Protein AF-A0A6A3BJV0-F1 (afdb_monomer_lite)

Structure (mmCIF, N/CA/C/O backbone):
data_AF-A0A6A3BJV0-F1
#
_entry.id   AF-A0A6A3BJV0-F1
#
loop_
_atom_site.group_PDB
_atom_site.id
_atom_site.type_symbol
_atom_site.label_atom_id
_atom_site.label_alt_id
_atom_site.label_comp_id
_atom_site.label_asym_id
_atom_site.label_entity_id
_atom_site.label_seq_id
_atom_site.pdbx_PDB_ins_code
_atom_site.Cartn_x
_atom_site.Cartn_y
_atom_site.Cartn_z
_atom_site.occupancy
_atom_site.B_iso_or_equiv
_atom_site.auth_seq_id
_atom_site.auth_comp_id
_atom_site.auth_asym_id
_atom_site.auth_atom_id
_atom_site.pdbx_PDB_model_num
ATOM 1 N N . MET A 1 1 ? 25.820 -14.741 -36.844 1.00 45.81 1 MET A N 1
ATOM 2 C CA . MET A 1 1 ? 25.099 -14.041 -35.757 1.00 45.81 1 MET A CA 1
ATOM 3 C C . MET A 1 1 ? 25.300 -14.842 -34.489 1.00 45.81 1 MET A C 1
ATOM 5 O O . MET A 1 1 ? 25.053 -16.040 -34.520 1.00 45.81 1 MET A O 1
ATOM 9 N N . MET A 1 2 ? 25.830 -14.227 -33.435 1.00 46.78 2 MET A N 1
ATOM 10 C CA . MET A 1 2 ? 26.138 -14.898 -32.170 1.00 46.78 2 MET A CA 1
ATOM 11 C C . MET A 1 2 ? 24.822 -15.344 -31.512 1.00 46.78 2 MET A C 1
ATOM 13 O O . MET A 1 2 ? 24.097 -14.546 -30.926 1.00 46.78 2 MET A O 1
ATOM 17 N N . LEU A 1 3 ? 24.455 -16.606 -31.737 1.00 54.50 3 LEU A N 1
ATOM 18 C CA . LEU A 1 3 ? 23.192 -17.196 -31.310 1.00 54.50 3 LEU A CA 1
ATOM 19 C C . LEU A 1 3 ? 23.227 -17.391 -29.788 1.00 54.50 3 LEU A C 1
ATOM 21 O O . LEU A 1 3 ? 24.001 -18.202 -29.291 1.00 54.50 3 LEU A O 1
ATOM 25 N N . GLY A 1 4 ? 22.386 -16.664 -29.053 1.00 64.56 4 GLY A N 1
ATOM 26 C CA . GLY A 1 4 ? 22.108 -16.953 -27.641 1.00 64.56 4 GLY A CA 1
ATOM 27 C C . GLY A 1 4 ? 22.640 -15.952 -26.618 1.00 64.56 4 GLY A C 1
ATOM 28 O O . GLY A 1 4 ? 22.328 -16.106 -25.441 1.00 64.56 4 GLY A O 1
ATOM 29 N N . GLN A 1 5 ? 23.373 -14.914 -27.030 1.00 65.00 5 GLN A N 1
ATOM 30 C CA . GLN A 1 5 ? 23.718 -13.820 -26.124 1.00 65.00 5 GLN A CA 1
ATOM 31 C C . GLN A 1 5 ? 22.709 -12.683 -26.287 1.00 65.00 5 GLN A C 1
ATOM 33 O O . GLN A 1 5 ? 22.447 -12.225 -27.400 1.00 65.00 5 GLN A O 1
ATOM 38 N N . GLU A 1 6 ? 22.109 -12.249 -25.180 1.00 65.38 6 GLU A N 1
ATOM 39 C CA . GLU A 1 6 ? 21.264 -11.060 -25.195 1.00 65.38 6 GLU A CA 1
ATOM 40 C C . GLU A 1 6 ? 22.121 -9.873 -25.672 1.00 65.38 6 GLU A C 1
ATOM 42 O O . GLU A 1 6 ? 23.174 -9.627 -25.087 1.00 65.38 6 GLU A O 1
ATOM 47 N N . PRO A 1 7 ? 21.706 -9.118 -26.706 1.00 69.69 7 PRO A N 1
ATOM 48 C CA . PRO A 1 7 ? 22.532 -8.071 -27.324 1.00 69.69 7 PRO A CA 1
ATOM 49 C C . PRO A 1 7 ? 22.768 -6.852 -26.414 1.00 69.69 7 PRO A C 1
ATOM 51 O O . PRO A 1 7 ? 23.418 -5.889 -26.814 1.00 69.69 7 PRO A O 1
ATOM 54 N N . ARG A 1 8 ? 22.217 -6.867 -25.195 1.00 72.81 8 ARG A N 1
ATOM 55 C CA . ARG A 1 8 ? 22.334 -5.795 -24.208 1.00 72.81 8 ARG A CA 1
ATOM 56 C C . ARG A 1 8 ? 23.624 -5.939 -23.408 1.00 72.81 8 ARG A C 1
ATOM 58 O O . ARG A 1 8 ? 23.932 -7.003 -22.881 1.00 72.81 8 ARG A O 1
ATOM 65 N N . GLN A 1 9 ? 24.341 -4.832 -23.265 1.00 75.81 9 GLN A N 1
ATOM 66 C CA . GLN A 1 9 ? 25.492 -4.738 -22.379 1.00 75.81 9 GLN A CA 1
ATOM 67 C C . GLN A 1 9 ? 25.015 -4.453 -20.948 1.00 75.81 9 GLN A C 1
ATOM 69 O O . GLN A 1 9 ? 24.366 -3.439 -20.695 1.00 75.81 9 GLN A O 1
ATOM 74 N N . THR A 1 10 ? 25.338 -5.332 -19.999 1.00 69.06 10 THR A N 1
ATOM 75 C CA . THR A 1 10 ? 25.050 -5.104 -18.574 1.00 69.06 10 THR A CA 1
ATOM 76 C C . THR A 1 10 ? 26.095 -4.149 -17.999 1.00 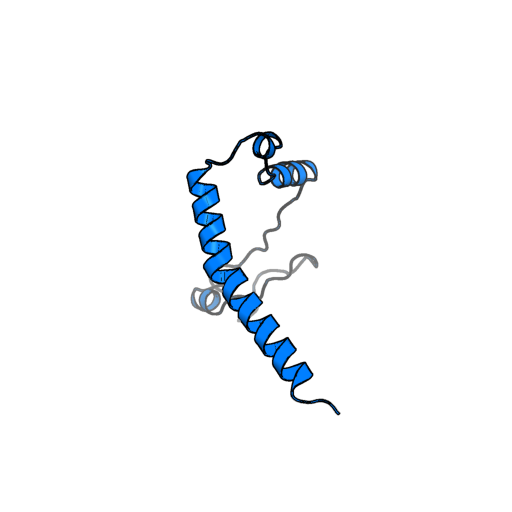69.06 10 THR A C 1
ATOM 78 O O . THR A 1 10 ? 27.209 -4.562 -17.691 1.00 69.06 10 THR A O 1
ATOM 81 N N . THR A 1 11 ? 25.764 -2.860 -17.894 1.00 68.62 11 THR A N 1
ATOM 82 C CA . THR A 1 11 ? 26.697 -1.810 -17.433 1.00 68.62 11 THR A CA 1
ATOM 83 C C . THR A 1 11 ? 26.485 -1.371 -15.983 1.00 68.62 11 THR A C 1
ATOM 85 O O . THR A 1 11 ? 27.309 -0.628 -15.458 1.00 68.62 11 THR A O 1
ATOM 88 N N . SER A 1 12 ? 25.410 -1.810 -15.316 1.00 66.44 12 SER A N 1
ATOM 89 C CA . SER A 1 12 ? 25.102 -1.414 -13.934 1.00 66.44 12 SER A CA 1
ATOM 90 C C . SER A 1 12 ? 24.964 -2.613 -12.990 1.00 66.44 12 SER A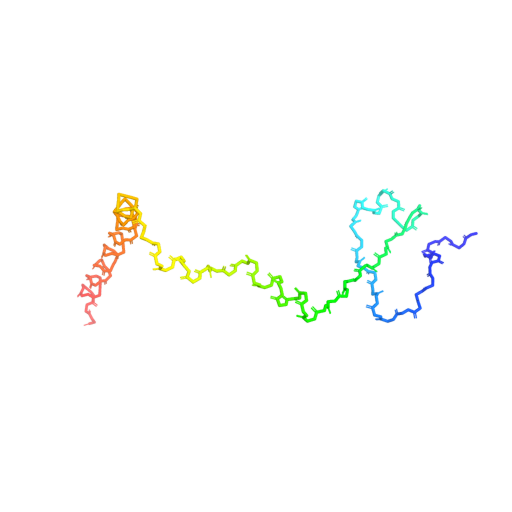 C 1
ATOM 92 O O . SER A 1 12 ? 24.494 -3.679 -13.374 1.00 66.44 12 SER A O 1
ATOM 94 N N . ASN A 1 13 ? 25.372 -2.413 -11.736 1.00 62.69 13 ASN A N 1
ATOM 95 C CA . ASN A 1 13 ? 25.291 -3.366 -10.620 1.00 62.69 13 ASN A CA 1
ATOM 96 C C . ASN A 1 13 ? 23.983 -3.253 -9.806 1.00 62.69 13 ASN A C 1
ATOM 98 O O . ASN A 1 13 ? 23.707 -4.106 -8.965 1.00 62.69 13 ASN A O 1
ATOM 102 N N . VAL A 1 14 ? 23.179 -2.207 -10.034 1.00 61.84 14 VAL A N 1
ATOM 103 C CA . VAL A 1 14 ? 21.981 -1.889 -9.230 1.00 61.84 14 VAL A CA 1
ATOM 104 C C . VAL A 1 14 ? 20.695 -2.490 -9.815 1.00 61.84 14 VAL A C 1
ATOM 106 O O . VAL A 1 14 ? 19.753 -2.767 -9.078 1.00 61.84 14 VAL A O 1
ATOM 109 N N . GLY A 1 15 ? 20.642 -2.732 -11.128 1.00 61.72 15 GLY A N 1
ATOM 110 C CA . GLY A 1 15 ? 19.453 -3.233 -11.821 1.00 61.72 15 GLY A CA 1
ATOM 111 C C . GLY A 1 15 ? 19.661 -4.637 -12.371 1.00 61.72 15 GLY A C 1
ATOM 112 O O . GLY A 1 15 ? 19.979 -4.794 -13.546 1.00 61.72 15 GLY A O 1
ATOM 113 N N . HIS A 1 16 ? 19.471 -5.662 -11.541 1.00 65.25 16 HIS A N 1
ATOM 114 C CA . HIS A 1 16 ? 19.443 -7.036 -12.039 1.00 65.25 16 HIS A CA 1
ATOM 115 C C . HIS A 1 16 ? 18.125 -7.288 -12.782 1.00 65.25 16 HIS A C 1
ATOM 117 O O . HIS A 1 16 ? 17.049 -6.900 -12.322 1.00 65.25 16 HIS A O 1
ATOM 123 N N . LEU A 1 17 ? 18.204 -7.950 -13.936 1.00 69.69 17 LEU A N 1
ATOM 124 C CA . LEU A 1 17 ? 17.027 -8.454 -14.633 1.00 69.69 17 LEU A CA 1
ATOM 125 C C . LEU A 1 17 ? 16.340 -9.510 -13.763 1.00 69.69 17 LEU A C 1
ATOM 127 O O . LEU A 1 17 ? 16.937 -10.530 -13.419 1.00 69.69 17 LEU A O 1
ATOM 131 N N . ASN A 1 18 ? 15.077 -9.266 -13.415 1.00 76.94 18 ASN A N 1
ATOM 132 C CA . ASN A 1 18 ? 14.258 -10.265 -12.741 1.00 76.94 18 ASN A CA 1
ATOM 133 C C . ASN A 1 18 ? 14.133 -11.511 -13.619 1.00 76.94 18 ASN A C 1
ATOM 135 O O . ASN A 1 18 ? 14.045 -11.409 -14.845 1.00 76.94 18 ASN A O 1
ATOM 139 N N . LYS A 1 19 ? 14.085 -12.691 -12.989 1.00 83.44 19 LYS A N 1
ATOM 140 C CA . LYS A 1 19 ? 13.904 -13.946 -13.719 1.00 83.44 19 LYS A CA 1
ATOM 141 C C . LYS A 1 19 ? 12.591 -13.878 -14.513 1.00 83.44 19 LYS A C 1
ATOM 143 O O . LYS A 1 19 ? 11.533 -13.707 -13.901 1.00 83.44 19 LYS A O 1
ATOM 148 N N . PRO A 1 20 ? 12.636 -13.990 -15.851 1.00 83.69 20 PRO A N 1
ATOM 149 C CA . PRO A 1 20 ? 11.439 -13.851 -16.660 1.00 83.69 20 PRO A CA 1
ATOM 150 C C . PRO A 1 20 ? 10.484 -15.028 -16.456 1.00 83.69 20 PRO A C 1
ATOM 152 O O . PRO A 1 20 ? 10.905 -16.164 -16.226 1.00 83.69 20 PRO A O 1
ATOM 155 N N . SER A 1 21 ? 9.185 -14.753 -16.584 1.00 89.81 21 SER A N 1
ATOM 156 C CA . SER A 1 21 ? 8.154 -15.793 -16.641 1.00 89.81 21 SER A CA 1
ATOM 157 C C . SER A 1 21 ? 8.259 -16.594 -17.946 1.00 89.81 21 SER A C 1
ATOM 159 O O . SER A 1 21 ? 8.571 -16.035 -19.000 1.00 89.81 21 SER A O 1
ATOM 161 N N . ILE A 1 22 ? 7.934 -17.891 -17.896 1.00 89.88 22 ILE A N 1
ATOM 162 C CA . ILE A 1 22 ? 7.928 -18.797 -19.061 1.00 89.88 22 ILE A CA 1
ATOM 163 C C . ILE A 1 22 ? 7.013 -18.266 -20.170 1.00 89.88 22 ILE A C 1
ATOM 165 O O . ILE A 1 22 ? 7.378 -18.305 -21.341 1.00 89.88 22 ILE A O 1
ATOM 169 N N . GLN A 1 23 ? 5.861 -17.698 -19.807 1.00 92.44 23 GLN A N 1
ATOM 170 C CA . GLN A 1 23 ? 4.935 -17.100 -20.772 1.00 92.44 23 GLN A CA 1
ATOM 171 C C . GLN A 1 23 ? 5.591 -15.946 -21.543 1.00 92.44 23 GLN A C 1
ATOM 173 O O . GLN A 1 23 ? 5.492 -15.880 -22.763 1.00 92.44 23 GLN A O 1
ATOM 178 N N . ALA A 1 24 ? 6.336 -15.073 -20.857 1.00 87.69 24 ALA A N 1
ATOM 179 C CA . ALA A 1 24 ? 7.014 -13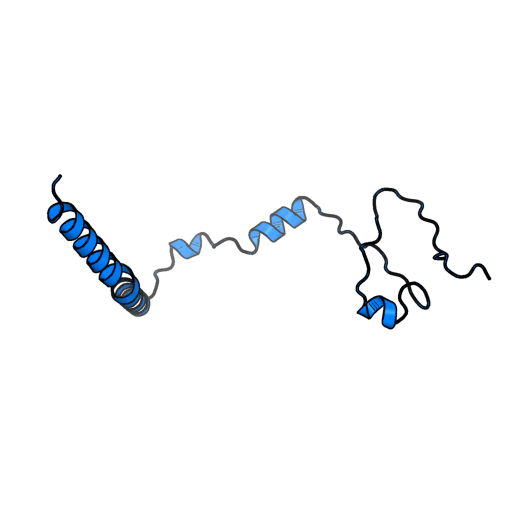.950 -21.501 1.00 87.69 24 ALA A CA 1
ATOM 180 C C . ALA A 1 24 ? 8.114 -14.417 -22.470 1.00 87.69 24 ALA A C 1
ATOM 182 O O . ALA A 1 24 ? 8.290 -13.814 -23.526 1.00 87.69 24 ALA A O 1
ATOM 183 N N . LEU A 1 25 ? 8.815 -15.511 -22.146 1.00 88.00 25 LEU A N 1
ATOM 184 C CA . LEU A 1 25 ? 9.797 -16.133 -23.042 1.00 88.00 25 LEU A CA 1
ATOM 185 C C . LEU A 1 25 ? 9.138 -16.708 -24.303 1.00 88.00 25 LEU A C 1
ATOM 187 O O . LEU A 1 25 ? 9.650 -16.488 -25.399 1.00 88.00 25 LEU A O 1
ATOM 191 N N . ILE A 1 26 ? 7.995 -17.393 -24.161 1.00 91.06 26 ILE A N 1
ATOM 192 C CA . ILE A 1 26 ? 7.219 -17.929 -25.296 1.00 91.06 26 ILE A CA 1
ATOM 193 C C . ILE A 1 26 ? 6.778 -16.797 -26.228 1.00 91.06 26 ILE A C 1
ATOM 195 O O . ILE A 1 26 ? 6.879 -16.925 -27.445 1.00 91.06 26 ILE A O 1
ATOM 199 N N . HIS A 1 27 ? 6.355 -15.666 -25.663 1.00 91.25 27 HIS A N 1
ATOM 200 C CA . HIS A 1 27 ? 5.947 -14.493 -26.433 1.00 91.25 27 HIS A CA 1
ATOM 201 C C . HIS A 1 27 ? 7.113 -13.699 -27.049 1.00 91.25 27 HIS A C 1
ATOM 203 O O . HIS A 1 27 ? 6.867 -12.748 -27.784 1.00 91.25 27 HIS A O 1
ATOM 209 N N . GLY A 1 28 ? 8.371 -14.100 -26.833 1.00 86.62 28 GLY A N 1
ATOM 210 C CA . GLY A 1 28 ? 9.523 -13.521 -27.529 1.00 86.62 28 GLY A CA 1
ATOM 211 C C . GLY A 1 28 ? 10.359 -12.536 -26.713 1.00 86.62 28 GLY A C 1
ATOM 212 O O . GLY A 1 28 ? 11.164 -11.802 -27.295 1.00 86.62 28 GLY A O 1
ATOM 213 N N . LEU A 1 29 ? 10.235 -12.533 -25.382 1.00 84.75 29 LEU A N 1
ATOM 214 C CA . LEU A 1 29 ? 11.195 -11.855 -24.511 1.00 84.75 29 LEU A CA 1
ATOM 215 C C . LEU A 1 29 ? 12.610 -12.415 -24.759 1.00 84.75 29 LEU A C 1
ATOM 217 O O . LEU A 1 29 ? 12.793 -13.627 -24.858 1.00 84.75 29 LEU A O 1
ATOM 221 N N . ASN A 1 30 ? 13.603 -11.530 -24.872 1.00 81.38 30 ASN A N 1
ATOM 222 C CA . ASN A 1 30 ? 14.998 -11.814 -25.254 1.00 81.38 30 ASN A CA 1
ATOM 223 C C . ASN A 1 30 ? 15.222 -12.213 -26.725 1.00 81.38 30 ASN A C 1
ATOM 225 O O . ASN A 1 30 ? 16.340 -12.572 -27.093 1.00 81.38 30 ASN A O 1
ATOM 229 N N . ARG A 1 31 ? 14.189 -12.119 -27.575 1.00 83.75 31 ARG A N 1
ATOM 230 C CA . ARG A 1 31 ? 14.297 -12.288 -29.037 1.00 83.75 31 ARG A CA 1
ATOM 231 C C . ARG A 1 31 ? 13.765 -11.076 -29.794 1.00 83.75 31 ARG A C 1
ATOM 233 O O . ARG A 1 31 ? 14.494 -10.474 -30.570 1.00 83.75 31 ARG A O 1
ATOM 240 N N . HIS A 1 32 ? 12.503 -10.727 -29.551 1.00 88.00 32 HIS A N 1
ATOM 241 C CA . HIS A 1 32 ? 11.800 -9.636 -30.231 1.00 88.00 32 HIS A CA 1
ATOM 242 C C . HIS A 1 32 ? 11.739 -8.362 -29.387 1.00 88.00 32 HIS A C 1
ATOM 244 O O . HIS A 1 32 ? 11.716 -7.265 -29.931 1.00 88.00 32 HIS A O 1
ATOM 250 N N . TYR A 1 33 ? 11.738 -8.498 -28.061 1.00 86.94 33 TYR A N 1
ATOM 251 C CA . TYR A 1 33 ? 11.731 -7.374 -27.127 1.00 86.94 33 TYR A CA 1
ATOM 252 C C . TYR A 1 33 ? 12.468 -7.728 -25.831 1.00 86.94 33 TYR A C 1
ATOM 254 O O . TYR A 1 33 ? 12.801 -8.889 -25.574 1.00 86.94 33 TYR A O 1
ATOM 262 N N . TYR A 1 34 ? 12.739 -6.717 -25.006 1.00 84.88 34 TYR A N 1
ATOM 263 C CA . TYR A 1 34 ? 13.459 -6.846 -23.741 1.00 84.88 34 TYR A CA 1
ATOM 264 C C . TYR A 1 34 ? 12.687 -6.205 -22.585 1.00 84.88 34 TYR A C 1
ATOM 266 O O . TYR A 1 34 ? 11.905 -5.278 -22.776 1.00 84.88 34 TYR A O 1
ATOM 274 N N . SER A 1 35 ? 12.917 -6.705 -21.372 1.00 82.31 35 SER A N 1
ATOM 275 C CA . SER A 1 35 ? 12.378 -6.125 -20.143 1.00 82.31 35 SER A CA 1
ATOM 276 C C . SER A 1 35 ? 13.324 -5.059 -19.600 1.00 82.31 35 SER A C 1
ATOM 278 O O . SER A 1 35 ? 14.532 -5.285 -19.529 1.00 82.31 35 SER A O 1
ATOM 280 N N . ILE A 1 36 ? 12.768 -3.929 -19.172 1.00 83.19 36 ILE A N 1
ATOM 281 C CA . ILE A 1 36 ? 13.503 -2.833 -18.536 1.00 83.19 36 ILE A CA 1
ATOM 282 C C . ILE A 1 36 ? 13.145 -2.822 -17.052 1.00 83.19 36 ILE A C 1
ATOM 284 O O . ILE A 1 36 ? 11.968 -2.869 -16.695 1.00 83.19 36 ILE A O 1
ATOM 288 N N . ALA A 1 37 ? 14.154 -2.760 -16.184 1.00 81.75 37 ALA A N 1
ATOM 289 C CA . ALA A 1 37 ? 13.930 -2.562 -14.760 1.00 81.75 37 ALA A CA 1
ATOM 290 C C . ALA A 1 37 ? 13.502 -1.108 -14.516 1.00 81.75 37 ALA A C 1
ATOM 292 O O . ALA A 1 37 ? 14.265 -0.178 -14.775 1.00 81.75 37 ALA A O 1
ATOM 293 N N . VAL A 1 38 ? 12.278 -0.916 -14.029 1.00 83.06 38 VAL A N 1
ATOM 294 C CA . VAL A 1 38 ? 11.743 0.400 -13.667 1.00 83.06 38 VAL A CA 1
ATOM 295 C C . VAL A 1 38 ? 11.790 0.533 -12.154 1.00 83.06 38 VAL A C 1
ATOM 297 O O . VAL A 1 38 ? 11.322 -0.349 -11.437 1.00 83.06 38 VAL A O 1
ATOM 300 N N . ASN A 1 39 ? 12.354 1.637 -11.671 1.00 85.19 39 ASN A N 1
ATOM 301 C CA . ASN A 1 39 ? 12.346 1.978 -10.256 1.00 85.19 39 ASN A CA 1
ATOM 302 C C . ASN A 1 39 ? 11.632 3.316 -10.043 1.00 85.19 39 ASN A C 1
ATOM 304 O O . ASN A 1 39 ? 11.616 4.172 -10.929 1.00 85.19 39 ASN A O 1
ATOM 308 N N . TYR A 1 40 ? 11.064 3.495 -8.857 1.00 87.88 40 TYR A N 1
ATOM 309 C CA . TYR A 1 40 ? 10.377 4.719 -8.467 1.00 87.88 40 TYR A CA 1
ATOM 310 C C . TYR A 1 40 ? 11.295 5.582 -7.608 1.00 87.88 40 TYR A C 1
ATOM 312 O O . TYR A 1 40 ? 11.940 5.093 -6.679 1.00 87.88 40 TYR A O 1
ATOM 320 N N . ARG A 1 41 ? 11.324 6.886 -7.887 1.00 88.94 41 ARG A N 1
ATOM 321 C CA . ARG A 1 41 ? 11.928 7.860 -6.975 1.00 88.94 41 ARG A CA 1
ATOM 322 C C . ARG A 1 41 ? 10.898 8.174 -5.901 1.00 88.94 41 ARG A C 1
ATOM 324 O O . ARG A 1 41 ? 9.785 8.559 -6.232 1.00 88.94 41 ARG A O 1
ATOM 331 N N . LYS A 1 42 ? 11.260 7.969 -4.638 1.00 89.62 42 LYS A N 1
ATOM 332 C CA . LYS A 1 42 ? 10.397 8.273 -3.496 1.00 89.62 42 LYS A CA 1
ATOM 333 C C . LYS A 1 42 ? 10.878 9.565 -2.858 1.00 89.62 42 LYS A C 1
ATOM 335 O O . LYS A 1 42 ? 12.055 9.662 -2.514 1.00 89.62 42 LYS A O 1
ATOM 340 N N . ASN A 1 43 ? 9.987 10.540 -2.726 1.00 94.19 43 ASN A N 1
ATOM 341 C CA . ASN A 1 43 ? 10.238 11.745 -1.950 1.00 94.19 43 ASN A CA 1
ATOM 342 C C . ASN A 1 43 ? 9.596 11.610 -0.562 1.00 94.19 43 ASN A C 1
ATOM 344 O O . ASN A 1 43 ? 8.476 11.115 -0.438 1.00 94.19 43 ASN A O 1
ATOM 348 N N . GLU A 1 44 ? 10.270 12.097 0.479 1.00 92.62 44 GLU A N 1
ATOM 349 C CA . GLU A 1 44 ? 9.760 12.034 1.854 1.00 92.62 44 GLU A CA 1
ATOM 350 C C . GLU A 1 44 ? 8.409 12.747 2.007 1.00 92.62 44 GLU A C 1
ATOM 352 O O . GLU A 1 44 ? 7.557 12.323 2.790 1.00 92.62 44 GLU A O 1
ATOM 357 N N . LEU A 1 45 ? 8.197 13.838 1.263 1.00 93.12 45 LEU A N 1
ATOM 358 C CA . LEU A 1 45 ? 6.945 14.594 1.308 1.00 93.12 45 LEU A CA 1
ATOM 359 C C . LEU A 1 45 ? 5.779 13.806 0.694 1.00 93.12 45 LEU A C 1
ATOM 361 O O . LEU A 1 45 ? 4.690 13.776 1.265 1.00 93.12 45 LEU A O 1
ATOM 365 N N . GLU A 1 46 ? 6.017 13.147 -0.440 1.00 91.06 46 GLU A N 1
ATOM 366 C CA . GLU A 1 46 ? 5.023 12.312 -1.124 1.00 91.06 46 GLU A CA 1
ATOM 367 C C . GLU A 1 46 ? 4.661 11.099 -0.270 1.00 91.06 46 GLU A C 1
ATOM 369 O O . GLU A 1 46 ? 3.487 10.769 -0.125 1.00 91.06 46 GLU A O 1
ATOM 374 N N . GLU A 1 47 ? 5.650 10.478 0.371 1.00 90.44 47 GLU A N 1
ATOM 375 C CA . GLU A 1 47 ? 5.419 9.365 1.287 1.00 90.44 47 GLU A CA 1
ATOM 376 C C . GLU A 1 47 ? 4.567 9.794 2.489 1.00 90.44 47 GLU A C 1
ATOM 378 O O . GLU A 1 47 ? 3.563 9.150 2.797 1.00 90.44 47 GLU A O 1
ATOM 383 N N . LYS A 1 48 ? 4.891 10.928 3.126 1.00 90.75 48 LYS A N 1
ATOM 384 C CA . LYS A 1 48 ? 4.086 11.488 4.226 1.00 90.75 48 LYS A CA 1
ATOM 385 C C . LYS A 1 48 ? 2.662 11.831 3.783 1.00 90.75 48 LYS A C 1
ATOM 387 O O . LYS A 1 48 ? 1.717 11.578 4.531 1.00 90.75 48 LYS A O 1
ATOM 392 N N . MET A 1 49 ? 2.496 12.384 2.581 1.00 90.25 49 MET A N 1
ATOM 393 C CA . MET A 1 49 ? 1.185 12.682 2.002 1.00 90.25 49 MET A CA 1
ATOM 394 C C . MET A 1 49 ? 0.369 11.402 1.783 1.00 90.25 49 MET A C 1
ATOM 396 O O . MET A 1 49 ? -0.774 11.320 2.235 1.00 90.25 49 MET A O 1
ATOM 400 N N . LEU A 1 50 ? 0.957 10.387 1.149 1.00 90.81 50 LEU A N 1
ATOM 401 C CA . LEU A 1 50 ? 0.295 9.111 0.870 1.00 90.81 50 LEU A CA 1
ATOM 402 C C . LEU A 1 50 ? -0.053 8.353 2.156 1.00 90.81 50 LEU A C 1
ATOM 404 O O . LEU A 1 50 ? -1.146 7.799 2.268 1.00 90.81 50 LEU A O 1
ATOM 408 N N . LEU A 1 51 ? 0.816 8.402 3.171 1.00 89.44 51 LEU A N 1
ATOM 409 C CA . LEU A 1 51 ? 0.543 7.829 4.491 1.00 89.44 51 LEU A CA 1
ATOM 410 C C . LEU A 1 51 ? -0.661 8.475 5.186 1.00 89.44 51 LEU A C 1
ATOM 412 O O . LEU A 1 51 ? -1.284 7.841 6.037 1.00 89.44 51 LEU A O 1
ATOM 416 N N . ASN A 1 52 ? -1.002 9.721 4.856 1.00 87.62 52 ASN A N 1
ATOM 417 C CA . ASN A 1 52 ? -2.151 10.408 5.442 1.00 87.62 52 ASN A CA 1
ATOM 418 C C . ASN A 1 52 ? -3.486 10.054 4.768 1.00 87.62 52 ASN A C 1
ATOM 420 O O . ASN A 1 52 ? -4.527 10.294 5.374 1.00 87.62 52 ASN A O 1
ATOM 424 N N . LEU A 1 53 ? -3.485 9.444 3.577 1.00 87.81 53 LEU A N 1
ATOM 425 C CA . LEU A 1 53 ? -4.708 9.169 2.811 1.00 87.81 53 LEU A CA 1
ATOM 426 C C . LEU A 1 53 ? -5.667 8.199 3.522 1.00 87.81 53 LEU A C 1
ATOM 428 O O . LEU A 1 53 ? -6.881 8.373 3.467 1.00 87.81 53 LEU A O 1
ATOM 432 N N . HIS A 1 54 ? -5.126 7.190 4.208 1.00 80.25 54 HIS A N 1
ATOM 433 C CA . HIS A 1 54 ? -5.913 6.137 4.865 1.00 80.25 54 HIS A CA 1
ATOM 434 C C . HIS A 1 54 ? -6.000 6.283 6.388 1.00 80.25 54 HIS A C 1
ATOM 436 O O . HIS A 1 54 ? -6.471 5.374 7.076 1.00 80.25 54 HIS A O 1
ATOM 442 N N . LYS A 1 55 ? -5.553 7.412 6.949 1.00 86.94 55 LYS A N 1
ATOM 443 C CA . LYS A 1 55 ? -5.699 7.650 8.386 1.00 86.94 55 LYS A CA 1
ATOM 444 C C . LYS A 1 55 ? -7.162 7.932 8.712 1.00 86.94 55 L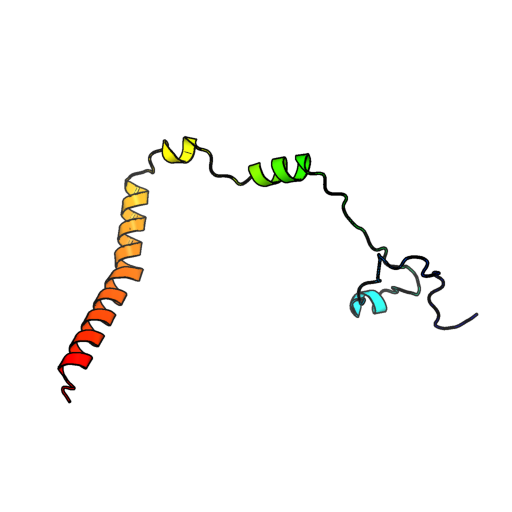YS A C 1
ATOM 446 O O . LYS A 1 55 ? -7.820 8.715 8.031 1.00 86.94 55 LYS A O 1
ATOM 451 N N . LYS A 1 56 ? -7.659 7.301 9.781 1.00 84.00 56 LYS A N 1
ATOM 452 C CA . LYS A 1 56 ? -8.971 7.634 10.349 1.00 84.00 56 LYS A CA 1
ATOM 453 C C . LYS A 1 56 ? -8.998 9.116 10.688 1.00 84.00 56 LYS A C 1
ATOM 455 O O . LYS A 1 56 ? -8.029 9.643 11.241 1.00 84.00 56 LYS A O 1
ATOM 460 N N . LYS A 1 57 ? -10.098 9.781 10.353 1.00 86.00 57 LYS A N 1
ATOM 461 C CA . LYS A 1 57 ? -10.250 11.193 10.684 1.00 86.00 57 LYS A CA 1
ATOM 462 C C . LYS A 1 57 ? -10.448 11.292 12.190 1.00 86.00 57 LYS A C 1
ATOM 464 O O . LYS A 1 57 ? -11.129 10.463 12.786 1.00 86.00 57 LYS A O 1
ATOM 469 N N . TRP A 1 58 ? -9.898 12.327 12.817 1.00 84.50 58 TRP A N 1
ATOM 470 C CA . TRP A 1 58 ? -10.146 12.589 14.241 1.00 84.50 58 TRP A CA 1
ATOM 471 C C . TRP A 1 58 ? -11.652 12.749 14.535 1.00 84.50 58 TRP A C 1
ATOM 473 O O . TRP A 1 58 ? -12.126 12.376 15.604 1.00 84.50 58 TRP A O 1
ATOM 483 N N . THR A 1 59 ? -12.417 13.213 13.541 1.00 86.31 59 THR A N 1
ATOM 484 C CA . THR A 1 59 ? -13.879 13.335 13.583 1.00 86.31 59 THR A CA 1
ATOM 485 C C . THR A 1 59 ? -14.604 11.996 13.685 1.00 86.31 59 THR A C 1
ATOM 487 O O . THR A 1 59 ? -15.717 11.967 14.197 1.00 86.31 59 THR A O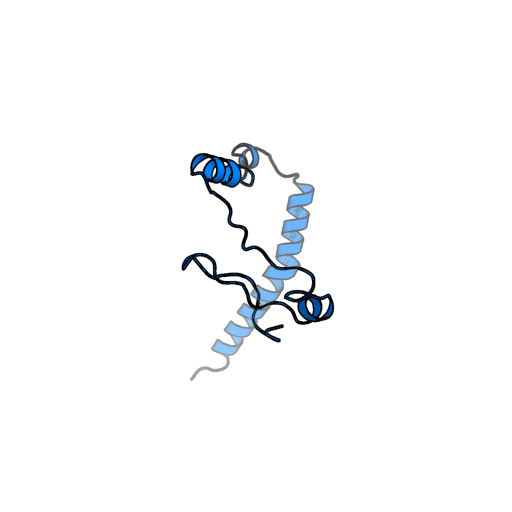 1
ATOM 490 N N . ASP A 1 60 ? -13.996 10.886 13.254 1.00 83.69 60 ASP A N 1
ATOM 491 C CA . ASP A 1 60 ? -14.624 9.558 13.321 1.00 83.69 60 ASP A CA 1
ATOM 492 C C . ASP A 1 60 ? -14.883 9.124 14.778 1.00 83.69 60 ASP A C 1
ATOM 494 O O . ASP A 1 60 ? -15.754 8.297 15.037 1.00 83.69 60 ASP A O 1
ATOM 498 N N . GLY A 1 61 ? -14.143 9.688 15.743 1.00 84.56 61 GLY A N 1
ATOM 499 C CA . GLY A 1 61 ? -14.381 9.479 17.176 1.00 84.56 61 GLY A CA 1
ATOM 500 C C . GLY A 1 61 ? -15.537 10.307 17.745 1.00 84.56 61 GLY A C 1
ATOM 501 O O . GLY A 1 61 ? -16.078 9.954 18.788 1.00 84.56 61 GLY A O 1
ATOM 502 N N . LEU A 1 62 ? -15.930 11.385 17.061 1.00 87.00 62 LEU A N 1
ATOM 503 C CA . LEU A 1 62 ? -17.058 12.240 17.444 1.00 87.00 62 LEU A CA 1
ATOM 504 C C . LEU A 1 62 ? -18.368 11.805 16.782 1.00 87.00 62 LEU A C 1
ATOM 506 O O . LEU A 1 62 ? -19.447 12.169 17.244 1.00 87.00 62 LEU A O 1
ATOM 510 N N . THR A 1 63 ? -18.296 11.025 15.701 1.00 84.69 63 THR A N 1
ATOM 511 C CA . THR A 1 63 ? -19.488 10.466 15.064 1.00 84.69 63 THR A CA 1
ATOM 512 C C . THR A 1 63 ? -20.041 9.308 15.886 1.00 84.69 63 THR A C 1
ATOM 514 O O . THR A 1 63 ? -19.380 8.282 16.061 1.00 84.69 63 THR A O 1
ATOM 517 N N . LEU A 1 64 ? -21.283 9.445 16.351 1.00 83.75 64 LEU A N 1
ATOM 518 C CA . LEU A 1 64 ? -21.997 8.358 17.006 1.00 83.75 64 LEU A CA 1
ATOM 519 C C . LEU A 1 64 ? -22.454 7.337 15.957 1.00 83.75 64 LEU A C 1
ATOM 521 O O . LEU A 1 64 ? -23.093 7.682 14.961 1.00 83.75 64 LEU A O 1
ATOM 525 N N . ARG A 1 65 ? -22.131 6.061 16.177 1.00 82.38 65 ARG A N 1
ATOM 526 C CA . ARG A 1 65 ? -22.663 4.973 15.347 1.00 82.38 65 ARG A CA 1
ATOM 527 C C . ARG A 1 65 ? -24.158 4.823 15.619 1.00 82.38 65 ARG A C 1
ATOM 529 O O . ARG A 1 65 ? -24.592 4.976 16.756 1.00 82.38 65 ARG A O 1
ATOM 536 N N . ARG A 1 66 ? -24.947 4.485 14.594 1.00 84.06 66 ARG A N 1
ATOM 537 C CA . ARG A 1 66 ? -26.384 4.221 14.771 1.00 84.06 66 ARG A CA 1
ATOM 538 C C . ARG A 1 66 ? -26.581 3.077 15.766 1.00 84.06 66 ARG A C 1
ATOM 540 O O . ARG A 1 66 ? -26.023 1.994 15.564 1.00 84.06 66 ARG A O 1
ATOM 547 N N . PHE A 1 67 ? -27.384 3.319 16.799 1.00 82.81 67 PHE A N 1
ATOM 548 C CA . PHE A 1 67 ? -27.621 2.365 17.884 1.00 82.81 67 PHE A CA 1
ATOM 549 C C . PHE A 1 67 ? -28.118 1.011 17.377 1.00 82.81 67 PHE A C 1
ATOM 551 O O . PHE A 1 67 ? -27.562 -0.006 17.779 1.00 82.81 67 PHE A O 1
ATOM 558 N N . ASP A 1 68 ? -29.049 0.988 16.422 1.00 84.19 68 ASP A N 1
ATOM 559 C CA . ASP A 1 68 ? -29.610 -0.264 15.891 1.00 84.19 68 ASP A CA 1
ATOM 560 C C . ASP A 1 68 ? -28.534 -1.157 15.259 1.00 84.19 68 ASP A C 1
ATOM 562 O O . ASP A 1 68 ? -28.438 -2.349 15.544 1.00 84.19 68 ASP A O 1
ATOM 566 N N . THR A 1 69 ? -27.652 -0.560 14.449 1.00 85.31 69 THR A N 1
ATOM 567 C CA . THR A 1 69 ? -26.542 -1.287 13.810 1.00 85.31 69 THR A CA 1
ATOM 568 C C . THR A 1 69 ? -25.524 -1.776 14.834 1.00 85.31 69 THR A C 1
ATOM 570 O O . THR A 1 69 ? -24.978 -2.869 14.702 1.00 85.31 69 THR A O 1
ATOM 573 N N . HIS A 1 70 ? -25.286 -0.982 15.882 1.00 86.44 70 HIS A N 1
ATOM 574 C CA . HIS A 1 70 ? -24.393 -1.355 16.964 1.00 86.44 70 HIS A CA 1
ATOM 575 C C . HIS A 1 70 ? -24.971 -2.535 17.753 1.00 86.44 70 HIS A C 1
ATOM 577 O O . HIS A 1 70 ? -24.277 -3.536 17.890 1.00 86.44 70 HIS A O 1
ATOM 583 N N . SER A 1 71 ? -26.247 -2.491 18.151 1.00 87.81 71 SER A N 1
ATOM 584 C CA . SER A 1 71 ? -26.910 -3.586 18.877 1.00 87.81 71 SER A CA 1
ATOM 585 C C . SER A 1 71 ? -26.848 -4.896 18.099 1.00 87.81 71 SER A C 1
ATOM 587 O O . SER A 1 71 ? -26.365 -5.895 18.624 1.00 87.81 71 SER A O 1
ATOM 589 N N . GLN A 1 72 ? -27.194 -4.873 16.808 1.00 89.44 72 GLN A N 1
ATOM 590 C CA . GLN A 1 72 ? -27.149 -6.071 15.963 1.00 89.44 72 GLN A CA 1
ATOM 591 C C . GLN A 1 72 ? -25.736 -6.664 15.867 1.00 89.44 72 GLN A C 1
ATOM 593 O O . GLN A 1 72 ? -25.555 -7.874 15.996 1.00 89.44 72 GLN A O 1
ATOM 598 N N . THR A 1 73 ? -24.706 -5.829 15.681 1.00 88.75 73 THR A N 1
ATOM 599 C CA . THR A 1 73 ? -23.314 -6.319 15.662 1.00 88.75 73 THR A CA 1
ATOM 600 C C . THR A 1 73 ? -22.862 -6.869 17.014 1.00 88.75 73 THR A C 1
ATOM 602 O O . THR A 1 73 ? -22.078 -7.822 17.056 1.00 88.75 73 THR A O 1
ATOM 605 N N . TYR A 1 74 ? -23.354 -6.301 18.117 1.00 90.94 74 TYR A N 1
ATOM 606 C CA . TYR A 1 74 ? -23.061 -6.783 19.464 1.00 90.94 74 TYR A CA 1
ATOM 607 C C . TYR A 1 74 ? -23.707 -8.142 19.694 1.00 90.94 74 TYR A C 1
ATOM 609 O O . TYR A 1 74 ? -22.996 -9.080 20.042 1.00 90.94 74 TYR A O 1
ATOM 617 N N . GLU A 1 75 ? -25.000 -8.279 19.408 1.00 90.50 75 GLU A N 1
ATOM 618 C CA . GLU A 1 75 ? -25.746 -9.537 19.510 1.00 90.50 75 GLU A CA 1
ATOM 619 C C . GLU A 1 75 ? -25.087 -10.652 18.689 1.00 90.50 75 GLU A C 1
ATOM 621 O O . GLU A 1 75 ? -24.804 -11.729 19.215 1.00 90.50 75 GLU A O 1
ATOM 626 N N . GLN A 1 76 ? -24.716 -10.368 17.436 1.00 91.38 76 GLN A N 1
ATOM 627 C CA . GLN A 1 76 ? -23.980 -11.315 16.592 1.00 91.38 76 GLN A CA 1
ATOM 628 C C . GLN A 1 76 ? -22.625 -11.700 17.197 1.00 91.38 76 GLN A C 1
ATOM 630 O O . GLN A 1 76 ? -22.236 -12.867 17.170 1.00 91.38 76 GLN A O 1
ATOM 635 N N . THR A 1 77 ? -21.890 -10.737 17.760 1.00 91.00 77 THR A N 1
ATOM 636 C CA . THR A 1 77 ? -20.588 -11.008 18.384 1.00 91.00 77 THR A CA 1
ATOM 637 C C . THR A 1 77 ? -20.739 -11.875 19.634 1.00 91.00 77 THR A C 1
ATOM 639 O O . THR A 1 77 ? -19.933 -12.787 19.837 1.00 91.00 77 THR A O 1
ATOM 642 N N . VAL A 1 78 ? -21.770 -11.634 20.449 1.00 92.06 78 VAL A N 1
ATOM 643 C CA . VAL A 1 78 ? -22.074 -12.461 21.623 1.00 92.06 78 VAL A CA 1
ATOM 644 C C . VAL A 1 78 ? -22.384 -13.891 21.187 1.00 92.06 78 VAL A C 1
ATOM 646 O O . VAL A 1 78 ? -21.698 -14.820 21.617 1.00 92.06 78 VAL A O 1
ATOM 649 N N . GLN A 1 79 ? -23.314 -14.054 20.249 1.00 89.44 79 GLN A N 1
ATOM 650 C CA . GLN A 1 79 ? -23.804 -15.366 19.838 1.00 89.44 79 GLN A CA 1
ATOM 651 C C . GLN A 1 79 ? -22.749 -16.200 19.097 1.00 89.44 79 GLN A C 1
ATOM 653 O O . GLN A 1 79 ? -22.588 -17.394 19.347 1.00 89.44 79 GLN A O 1
ATOM 658 N N . VAL A 1 80 ? -21.992 -15.582 18.185 1.00 91.12 80 VAL A N 1
ATOM 659 C CA . VAL A 1 80 ? -21.016 -16.300 17.349 1.00 91.12 80 VAL A CA 1
ATOM 660 C C . VAL A 1 80 ? -19.697 -16.525 18.085 1.00 91.12 80 VAL A C 1
ATOM 662 O O . VAL A 1 80 ? -19.033 -17.542 17.870 1.00 91.12 80 VAL A O 1
ATOM 665 N N . ARG A 1 81 ? -19.276 -15.582 18.939 1.00 88.25 81 ARG A N 1
ATOM 666 C CA . ARG A 1 81 ? -17.924 -15.595 19.514 1.00 88.25 81 ARG A CA 1
ATOM 667 C C . ARG A 1 81 ? -17.897 -15.888 21.005 1.00 88.25 81 ARG A C 1
ATOM 669 O O . ARG A 1 81 ? -17.050 -16.679 21.419 1.00 88.25 81 ARG A O 1
ATOM 676 N N . LEU A 1 82 ? -18.765 -15.265 21.802 1.00 90.19 82 LEU A N 1
ATOM 677 C CA . LEU A 1 82 ? -18.709 -15.376 23.263 1.00 90.19 82 LEU A CA 1
ATOM 678 C C . LEU A 1 82 ? -19.380 -16.656 23.769 1.00 90.19 82 LEU A C 1
ATOM 680 O O . LEU A 1 82 ? -18.743 -17.383 24.531 1.00 90.19 82 LEU A O 1
ATOM 684 N N . ASP A 1 83 ? -20.575 -17.005 23.290 1.00 90.62 83 ASP A N 1
ATOM 685 C CA . ASP A 1 83 ? -21.293 -18.199 23.768 1.00 90.62 83 ASP A CA 1
ATOM 686 C C . ASP A 1 83 ? -20.496 -19.506 23.557 1.00 90.62 83 ASP A C 1
ATOM 688 O O . ASP A 1 83 ? -20.317 -20.281 24.509 1.00 90.62 83 ASP A O 1
ATOM 692 N N . PRO A 1 84 ? -19.884 -19.757 22.379 1.00 92.38 84 PRO A N 1
ATOM 693 C CA . PRO A 1 84 ? -19.074 -20.958 22.174 1.00 92.38 84 PRO A CA 1
ATOM 694 C C . PRO A 1 84 ? -17.740 -20.925 22.932 1.00 92.38 84 PRO A C 1
ATOM 696 O O . PRO A 1 84 ? -17.129 -21.974 23.171 1.00 92.38 84 PRO A O 1
ATOM 699 N N . LEU A 1 85 ? -17.232 -19.733 23.266 1.00 92.44 85 LEU A N 1
ATOM 700 C CA . LEU A 1 85 ? -16.017 -19.562 24.063 1.00 92.44 85 LEU A CA 1
ATOM 701 C C . LEU A 1 85 ? -16.295 -19.896 25.531 1.00 92.44 85 LEU A C 1
ATOM 703 O O . LEU A 1 85 ? -15.576 -20.714 26.104 1.00 92.44 85 LEU A O 1
ATOM 707 N N . ILE A 1 86 ? -17.368 -19.347 26.103 1.00 92.38 86 ILE A N 1
ATOM 708 C CA . ILE A 1 86 ? -17.816 -19.628 27.474 1.00 92.38 86 ILE A CA 1
ATOM 709 C C . ILE A 1 86 ? -18.080 -21.128 27.631 1.00 92.38 86 ILE A C 1
ATOM 711 O O . ILE A 1 86 ? -17.554 -21.762 28.547 1.00 92.38 86 ILE A O 1
ATOM 715 N N . GLY A 1 87 ? -18.779 -21.741 26.671 1.00 91.69 87 GLY A N 1
ATOM 716 C CA . GLY A 1 87 ? -19.016 -23.183 26.672 1.00 91.69 87 GLY A CA 1
ATOM 717 C C . GLY A 1 87 ? -17.741 -24.033 26.555 1.00 91.69 87 GLY A C 1
ATOM 718 O O . GLY A 1 87 ? -17.718 -25.170 27.034 1.00 91.69 87 GLY A O 1
ATOM 719 N N . ARG A 1 88 ? -16.672 -23.537 25.916 1.00 91.75 88 ARG A N 1
ATOM 720 C CA . ARG A 1 88 ? -15.357 -24.212 25.877 1.00 91.75 88 ARG A CA 1
ATOM 721 C C . ARG A 1 88 ? -14.602 -24.062 27.192 1.00 91.75 88 ARG A C 1
ATOM 723 O O . ARG A 1 88 ? -14.074 -25.058 27.680 1.00 91.75 88 ARG A O 1
ATOM 730 N N . ILE A 1 89 ? -14.587 -22.861 27.764 1.00 92.94 89 ILE A N 1
ATOM 731 C CA . ILE A 1 89 ? -13.944 -22.576 29.052 1.00 92.94 89 ILE A CA 1
ATOM 732 C C . ILE A 1 89 ? -14.599 -23.407 30.159 1.00 92.94 89 ILE A C 1
ATOM 734 O O . ILE A 1 89 ? -13.890 -24.065 30.915 1.00 92.94 89 ILE A O 1
ATOM 738 N N . GLY A 1 90 ? -15.934 -23.472 30.194 1.00 91.56 90 GLY A N 1
ATOM 739 C CA . GLY A 1 90 ? -16.670 -24.312 31.142 1.00 91.56 90 GLY A CA 1
ATOM 740 C C . GLY A 1 90 ? -16.277 -25.787 31.035 1.00 91.56 90 GLY A C 1
ATOM 741 O O . GLY A 1 90 ? -15.834 -26.379 32.014 1.00 91.56 90 GLY A O 1
ATOM 742 N N . LYS A 1 91 ? -16.318 -26.363 29.823 1.00 90.19 91 LYS A N 1
ATOM 743 C CA . LYS A 1 91 ? -15.883 -27.754 29.583 1.00 90.19 91 LYS A CA 1
ATOM 744 C C . LYS A 1 91 ? -14.432 -28.008 30.001 1.00 90.19 91 LYS A C 1
ATOM 746 O O . LYS A 1 91 ? -14.118 -29.086 30.503 1.00 90.19 91 LYS A O 1
ATOM 751 N N . TRP A 1 92 ? -13.542 -27.046 29.774 1.00 89.12 92 TRP A N 1
ATOM 752 C CA . TRP A 1 92 ? -12.136 -27.153 30.152 1.00 89.12 92 TRP A CA 1
ATOM 753 C C . TRP A 1 92 ? -11.942 -27.134 31.673 1.00 89.12 92 TRP A C 1
ATOM 755 O O . TRP A 1 92 ? -11.194 -27.958 32.197 1.00 89.12 92 TRP A O 1
AT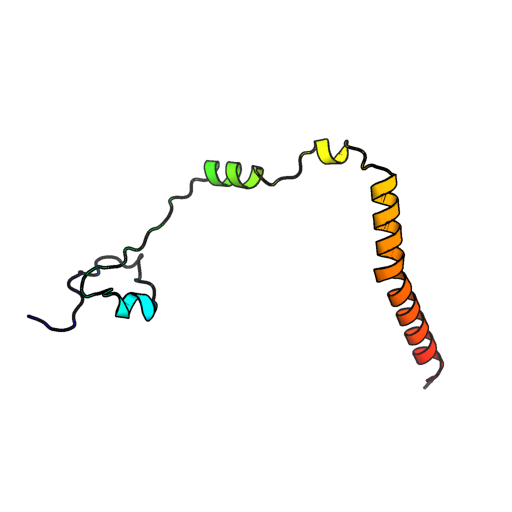OM 765 N N . LEU A 1 93 ? -12.662 -26.262 32.386 1.00 89.88 93 LEU A N 1
ATOM 766 C CA . LEU A 1 93 ? -12.652 -26.217 33.849 1.00 89.88 93 LEU A CA 1
ATOM 767 C C . LEU A 1 93 ? -13.181 -27.526 34.447 1.00 89.88 93 LEU A C 1
ATOM 769 O O . LEU A 1 93 ? -12.530 -28.098 35.316 1.00 89.88 93 LEU A O 1
ATOM 773 N N . THR A 1 94 ? -14.295 -28.058 33.935 1.00 83.38 94 THR A N 1
ATOM 774 C CA . THR A 1 94 ? -14.848 -29.337 34.410 1.00 83.38 94 THR A CA 1
ATOM 775 C C . THR A 1 94 ? -13.877 -30.495 34.182 1.00 83.38 94 THR A C 1
ATOM 777 O O . THR A 1 94 ? -13.641 -31.281 35.092 1.00 83.38 94 THR A O 1
ATOM 780 N N . ARG A 1 95 ? -13.233 -30.573 33.006 1.00 81.44 95 ARG A N 1
ATOM 781 C CA . ARG A 1 95 ? -12.204 -31.594 32.731 1.00 81.44 95 ARG A CA 1
ATOM 782 C C . ARG A 1 95 ? -11.005 -31.495 33.672 1.00 81.44 95 ARG A C 1
ATOM 784 O O . ARG A 1 95 ? -10.447 -32.521 34.037 1.00 81.44 95 ARG A O 1
ATOM 791 N N . ARG A 1 96 ? -10.618 -30.282 34.070 1.00 74.44 96 ARG A N 1
ATOM 792 C CA . ARG A 1 96 ? -9.531 -30.062 35.030 1.00 74.44 96 ARG A CA 1
ATOM 793 C C . ARG A 1 96 ? -9.900 -30.523 36.445 1.00 74.44 96 ARG A C 1
ATOM 795 O O . ARG A 1 96 ? -9.024 -30.996 37.153 1.00 74.44 96 ARG A O 1
ATOM 802 N N . VAL A 1 97 ? -11.167 -30.400 36.844 1.00 75.38 97 VAL A N 1
ATOM 803 C CA . VAL A 1 97 ? -11.649 -30.837 38.167 1.00 75.38 97 VAL A CA 1
ATOM 804 C C . VAL A 1 97 ? -11.927 -32.347 38.211 1.00 75.38 97 VAL A C 1
ATOM 806 O O . VAL A 1 97 ? -11.691 -32.966 39.241 1.00 75.38 97 VAL A O 1
ATOM 809 N N . SER A 1 98 ? -12.378 -32.962 37.109 1.00 68.31 98 SER A N 1
ATOM 810 C CA . SER A 1 98 ? -12.683 -34.406 37.045 1.00 68.31 98 SER A CA 1
ATOM 811 C C . SER A 1 98 ? -11.465 -35.337 36.999 1.00 68.31 98 SER A C 1
ATOM 813 O O . SER A 1 98 ? -11.626 -36.518 37.287 1.00 68.31 98 SER A O 1
ATOM 815 N N . TYR A 1 99 ? -10.269 -34.843 36.667 1.00 55.19 99 TYR A N 1
ATOM 816 C CA . TYR A 1 99 ? -9.014 -35.594 36.806 1.00 55.19 99 TYR A CA 1
ATOM 817 C C . TYR A 1 99 ? -8.131 -34.938 37.878 1.00 55.19 99 TYR A C 1
ATOM 819 O O . TYR A 1 99 ? -7.150 -34.270 37.534 1.00 55.19 99 TYR A O 1
ATOM 827 N N . PRO A 1 100 ? -8.474 -35.066 39.173 1.00 58.91 100 PRO A N 1
ATOM 828 C CA . PRO A 1 100 ? -7.512 -34.766 40.222 1.00 58.91 100 PRO A CA 1
ATOM 829 C C . PRO A 1 100 ? -6.375 -35.797 40.125 1.00 58.91 100 PRO A C 1
ATOM 831 O O . PRO A 1 100 ? -6.619 -36.954 39.778 1.00 58.91 100 PRO A O 1
ATOM 834 N N . ARG A 1 101 ? -5.129 -35.363 40.345 1.00 58.91 101 ARG A N 1
ATOM 835 C CA . ARG A 1 101 ? -4.011 -36.304 40.514 1.00 58.91 101 ARG A CA 1
ATOM 836 C C . ARG A 1 101 ? -4.243 -37.195 41.725 1.00 58.91 101 ARG A C 1
ATOM 838 O O . ARG A 1 101 ? -4.781 -36.661 42.720 1.00 58.91 101 ARG A O 1
#

Organism: Hibiscus syriacus (NCBI:txid106335)

pLDDT: mean 82.33, std 11.03, range [45.81, 94.19]

Foldseek 3Di:
DPPDDQPDDPPDPPDDDDDDDPVVVVVQDSHPDHDDDDDDDDDPVVVVVVVPPPDDDPCVVVDDDDPVVVVVVVVCCCVVPVVVVVVVVVVVVVVVVVDDD

Secondary structure (DSSP, 8-state):
--TTS-S-----SS-PPPPPPHHHHHTTBTTTB------PPPPHHHHHHHHHHTSPPGGGGTSPPPHHHHHHHHHHHIIIIIHHHHHHHHHHHHHHHHS--

Radius of gyration: 30.37 Å; chains: 1; bounding box: 56×51×76 Å

Sequence (101 aa):
MMLGQEPRQTTSNVGHLNKPSIQALIHGLNRHYYSIAVNYRKNELEEKMLLNLHKKKWTDGLTLRRFDTHSQTYEQTVQVRLDPLIGRIGKWLTRRVSYPR